Protein AF-A0A6P2C7W2-F1 (afdb_monomer_lite)

Organism: NCBI:txid2480626

Structure (mmCIF, N/CA/C/O backbone):
data_AF-A0A6P2C7W2-F1
#
_entry.id   AF-A0A6P2C7W2-F1
#
loop_
_atom_site.group_PDB
_atom_site.id
_atom_site.type_symbol
_atom_site.label_atom_id
_atom_site.label_alt_id
_atom_site.label_comp_id
_atom_site.label_asym_id
_atom_site.label_entity_id
_atom_site.label_seq_id
_atom_site.pdbx_PDB_ins_code
_atom_site.Cartn_x
_atom_site.Cartn_y
_atom_site.Cartn_z
_atom_site.occupancy
_atom_site.B_iso_or_equiv
_atom_site.auth_seq_id
_atom_site.auth_comp_id
_atom_site.auth_asym_id
_atom_site.auth_atom_id
_atom_site.pdbx_PDB_model_num
ATOM 1 N N . MET A 1 1 ? -14.439 9.358 17.810 1.00 66.81 1 MET A N 1
ATOM 2 C CA . MET A 1 1 ? -14.175 9.220 16.359 1.00 66.81 1 MET A CA 1
ATOM 3 C C . MET A 1 1 ? -13.039 8.226 16.196 1.00 66.81 1 MET A C 1
ATOM 5 O O . MET A 1 1 ? -12.153 8.227 17.038 1.00 66.81 1 MET A O 1
ATOM 9 N N . GLN A 1 2 ? -13.082 7.348 15.196 1.00 79.56 2 GLN A N 1
ATOM 10 C CA . GLN A 1 2 ? -12.001 6.385 14.958 1.00 79.56 2 GLN A CA 1
ATOM 11 C C . GLN A 1 2 ? -10.808 7.101 14.312 1.00 79.56 2 GLN A C 1
ATOM 13 O O . GLN A 1 2 ? -11.000 7.843 13.349 1.00 79.56 2 GLN A O 1
ATOM 18 N N . HIS A 1 3 ? -9.601 6.906 14.850 1.00 87.00 3 HIS A N 1
ATOM 19 C CA . HIS A 1 3 ? -8.375 7.452 14.261 1.00 87.00 3 HIS A CA 1
ATOM 20 C C . HIS A 1 3 ? -7.811 6.463 13.238 1.00 87.00 3 HIS A C 1
ATOM 22 O O . HIS A 1 3 ? -7.763 5.257 13.494 1.00 87.00 3 HIS A O 1
ATOM 28 N N . TRP A 1 4 ? -7.379 6.988 12.095 1.00 91.69 4 TRP A N 1
ATOM 29 C CA . TRP A 1 4 ? -6.874 6.215 10.963 1.00 91.69 4 TRP A CA 1
ATOM 30 C C . TRP A 1 4 ? -5.422 6.577 10.672 1.00 91.69 4 TRP A C 1
ATOM 32 O O . TRP A 1 4 ? -5.056 7.751 10.695 1.00 91.69 4 TRP A O 1
ATOM 42 N N . GLU A 1 5 ? -4.621 5.564 10.362 1.00 93.44 5 GLU A N 1
ATOM 43 C CA . GLU A 1 5 ? -3.293 5.708 9.773 1.00 93.44 5 GLU A CA 1
ATOM 44 C C . GLU A 1 5 ? -3.380 5.490 8.266 1.00 93.44 5 GLU A C 1
ATOM 46 O O . GLU A 1 5 ? -4.141 4.635 7.811 1.00 93.44 5 GLU A O 1
ATOM 51 N N . TYR A 1 6 ? -2.583 6.241 7.506 1.00 92.38 6 TYR A N 1
ATOM 52 C CA . TYR A 1 6 ? -2.516 6.154 6.049 1.00 92.38 6 TYR A CA 1
ATOM 53 C C . TYR A 1 6 ? -1.077 5.915 5.597 1.00 92.38 6 TYR A C 1
ATOM 55 O O . TYR A 1 6 ? -0.145 6.487 6.164 1.00 92.38 6 TYR A O 1
ATOM 63 N N . ALA A 1 7 ? -0.904 5.095 4.564 1.00 91.56 7 ALA A N 1
ATOM 64 C CA . ALA A 1 7 ? 0.391 4.804 3.959 1.00 91.56 7 ALA A CA 1
ATOM 65 C C . ALA A 1 7 ? 0.273 4.657 2.438 1.00 91.56 7 ALA A C 1
ATOM 67 O O . ALA A 1 7 ? -0.823 4.576 1.878 1.00 91.56 7 ALA A O 1
ATOM 68 N N . VAL A 1 8 ? 1.425 4.634 1.775 1.00 89.50 8 VAL A N 1
ATOM 69 C CA . VAL A 1 8 ? 1.546 4.474 0.327 1.00 89.50 8 VAL A CA 1
ATOM 70 C C . VAL A 1 8 ? 2.502 3.321 0.049 1.00 89.50 8 VAL A C 1
ATOM 72 O O . VAL A 1 8 ? 3.609 3.310 0.582 1.00 89.50 8 VAL A O 1
ATOM 75 N N . ALA A 1 9 ? 2.082 2.377 -0.789 1.00 87.19 9 ALA A N 1
ATOM 76 C CA . ALA A 1 9 ? 2.937 1.318 -1.313 1.00 87.19 9 ALA A CA 1
ATOM 77 C C . ALA A 1 9 ? 3.186 1.549 -2.808 1.00 87.19 9 ALA A C 1
ATOM 79 O O . ALA A 1 9 ? 2.246 1.580 -3.603 1.00 87.19 9 ALA A O 1
ATOM 80 N N . ASP A 1 10 ? 4.448 1.745 -3.184 1.00 85.56 10 ASP A N 1
ATOM 81 C CA . ASP A 1 10 ? 4.881 1.923 -4.572 1.00 85.56 10 ASP A CA 1
ATOM 82 C C . ASP A 1 10 ? 5.364 0.586 -5.134 1.00 85.56 10 ASP A C 1
ATOM 84 O O . ASP A 1 10 ? 6.371 0.029 -4.694 1.00 85.56 10 ASP A O 1
ATOM 88 N N . PHE A 1 11 ? 4.653 0.080 -6.139 1.00 77.94 11 PHE A N 1
ATOM 89 C CA . PHE A 1 11 ? 4.985 -1.176 -6.791 1.00 77.94 11 PHE A CA 1
ATOM 90 C C . PHE A 1 11 ? 5.698 -0.938 -8.112 1.00 77.94 11 PHE A C 1
ATOM 92 O O . PHE A 1 11 ? 5.205 -1.252 -9.197 1.00 77.94 11 PHE A O 1
ATOM 99 N N . THR A 1 12 ? 6.932 -0.454 -8.018 1.00 75.19 12 THR A N 1
ATOM 100 C CA . THR A 1 12 ? 7.803 -0.255 -9.181 1.00 75.19 12 THR A CA 1
ATOM 101 C C . THR A 1 12 ? 8.156 -1.574 -9.891 1.00 75.19 12 THR A C 1
ATOM 103 O O . THR A 1 12 ? 8.527 -1.577 -11.065 1.00 75.19 12 THR A O 1
ATOM 106 N N . LYS A 1 13 ? 8.034 -2.719 -9.199 1.00 68.50 13 LYS A N 1
ATOM 107 C CA . LYS A 1 13 ? 8.199 -4.072 -9.756 1.00 68.50 13 LYS A CA 1
ATOM 108 C C . LYS A 1 13 ? 6.970 -4.929 -9.451 1.00 68.50 13 LYS A C 1
ATOM 110 O O . LYS A 1 13 ? 6.826 -5.415 -8.333 1.00 68.50 13 LYS A O 1
ATOM 115 N N . ILE A 1 14 ? 6.141 -5.175 -10.468 1.00 67.81 14 ILE A N 1
ATOM 116 C CA . ILE A 1 14 ? 4.905 -5.980 -10.371 1.00 67.81 14 ILE A CA 1
ATOM 117 C C . ILE A 1 14 ? 5.131 -7.354 -9.722 1.00 67.81 14 ILE A C 1
ATOM 119 O O . ILE A 1 14 ? 4.305 -7.797 -8.933 1.00 67.81 14 ILE A O 1
ATOM 123 N N . GLU A 1 15 ? 6.265 -8.006 -9.986 1.00 72.50 15 GLU A N 1
ATOM 124 C CA . GLU A 1 15 ? 6.573 -9.341 -9.447 1.00 72.50 15 GLU A CA 1
ATOM 125 C C . GLU A 1 15 ? 6.647 -9.382 -7.914 1.00 72.50 15 GLU A C 1
ATOM 127 O O . GLU A 1 15 ? 6.401 -10.423 -7.310 1.00 72.50 15 GLU A O 1
ATOM 132 N N . ARG A 1 16 ? 6.981 -8.256 -7.272 1.00 74.38 16 ARG A N 1
ATOM 133 C CA . ARG A 1 16 ? 7.035 -8.148 -5.807 1.00 74.38 16 ARG A CA 1
ATOM 134 C C . ARG A 1 16 ? 5.731 -7.646 -5.196 1.00 74.38 16 ARG A C 1
ATOM 136 O O . ARG A 1 16 ? 5.580 -7.730 -3.984 1.00 74.38 16 ARG A O 1
ATOM 143 N N . ALA A 1 17 ? 4.791 -7.184 -6.020 1.00 78.12 17 ALA A N 1
ATOM 144 C CA . ALA A 1 17 ? 3.584 -6.528 -5.542 1.00 78.12 17 ALA A CA 1
ATOM 145 C C . ALA A 1 17 ? 2.670 -7.471 -4.758 1.00 78.12 17 ALA A C 1
ATOM 147 O O . ALA A 1 17 ? 2.188 -7.100 -3.695 1.00 78.12 17 ALA A O 1
ATOM 148 N N . VAL A 1 18 ? 2.464 -8.700 -5.243 1.00 80.88 18 VAL A N 1
ATOM 149 C CA . VAL A 1 18 ? 1.552 -9.652 -4.586 1.00 80.88 18 VAL A CA 1
ATOM 150 C C . VAL A 1 18 ? 2.070 -10.076 -3.201 1.00 80.88 18 VAL A C 1
ATOM 152 O O . VAL A 1 18 ? 1.345 -9.861 -2.233 1.00 80.88 18 VAL A O 1
ATOM 155 N N . PRO A 1 19 ? 3.322 -10.560 -3.040 1.00 86.62 19 PRO A N 1
ATOM 156 C CA . PRO A 1 19 ? 3.830 -10.925 -1.713 1.00 86.62 19 PRO A CA 1
ATOM 157 C C . PRO A 1 19 ? 3.873 -9.758 -0.717 1.00 86.62 19 PRO A C 1
ATOM 159 O O . PRO A 1 19 ? 3.727 -9.949 0.489 1.00 86.62 19 PRO A O 1
ATOM 162 N N . GLU A 1 20 ? 4.107 -8.541 -1.205 1.00 86.25 20 GLU A N 1
ATOM 163 C CA . GLU A 1 20 ? 4.160 -7.344 -0.370 1.00 86.25 20 GLU A CA 1
ATOM 164 C C . GLU A 1 20 ? 2.761 -6.881 0.058 1.00 86.25 20 GLU A C 1
ATOM 166 O O . GLU A 1 20 ? 2.569 -6.543 1.225 1.00 86.25 20 GLU A O 1
ATOM 171 N N . LEU A 1 21 ? 1.763 -6.957 -0.828 1.00 85.62 21 LEU A N 1
ATOM 172 C CA . LEU A 1 21 ? 0.361 -6.723 -0.474 1.00 85.62 21 LEU A CA 1
ATOM 173 C C . LEU A 1 21 ? -0.157 -7.749 0.537 1.00 85.62 21 LEU A C 1
ATOM 175 O O . LEU A 1 21 ? -0.823 -7.356 1.493 1.00 85.62 21 LEU A O 1
ATOM 179 N N . ASP A 1 22 ? 0.187 -9.030 0.379 1.00 89.38 22 ASP A N 1
ATOM 180 C CA . ASP A 1 22 ? -0.188 -10.077 1.339 1.00 89.38 22 ASP A CA 1
ATOM 181 C C . ASP A 1 22 ? 0.378 -9.777 2.734 1.00 89.38 22 ASP A C 1
ATOM 183 O O . ASP A 1 22 ? -0.328 -9.866 3.744 1.00 89.38 22 ASP A O 1
ATOM 187 N N . ARG A 1 23 ? 1.645 -9.348 2.798 1.00 91.75 23 ARG A N 1
ATOM 188 C CA . ARG A 1 23 ? 2.277 -8.913 4.047 1.00 91.75 23 ARG A CA 1
ATOM 189 C C . ARG A 1 23 ? 1.566 -7.698 4.650 1.00 91.75 23 ARG A C 1
ATOM 191 O O . ARG A 1 23 ? 1.298 -7.691 5.848 1.00 91.75 23 ARG A O 1
ATOM 198 N N . LEU A 1 24 ? 1.263 -6.682 3.846 1.00 91.56 24 LEU A N 1
ATOM 199 C CA . LEU A 1 24 ? 0.576 -5.471 4.308 1.00 91.56 24 LEU A CA 1
ATOM 200 C C . LEU A 1 24 ? -0.828 -5.789 4.841 1.00 91.56 24 LEU A C 1
ATOM 202 O O . LEU A 1 24 ? -1.210 -5.281 5.895 1.00 91.56 24 LEU A O 1
ATOM 206 N N . GLY A 1 25 ? -1.556 -6.688 4.175 1.00 90.19 25 GLY A N 1
ATOM 207 C CA . GLY A 1 25 ? -2.835 -7.204 4.658 1.00 90.19 25 GLY A CA 1
ATOM 208 C C . GLY A 1 25 ? -2.705 -7.908 6.011 1.00 90.19 25 GLY A C 1
ATOM 209 O O . GLY A 1 25 ? -3.498 -7.652 6.917 1.00 90.19 25 GLY A O 1
ATOM 210 N N . ALA A 1 26 ? -1.662 -8.726 6.197 1.00 92.06 26 ALA A N 1
ATOM 211 C CA . ALA A 1 26 ? -1.370 -9.364 7.484 1.00 92.06 26 ALA A CA 1
ATOM 212 C C . ALA A 1 26 ? -1.009 -8.355 8.598 1.00 92.06 26 ALA A C 1
ATOM 214 O O . ALA A 1 26 ? -1.283 -8.607 9.770 1.00 92.06 26 ALA A O 1
ATOM 215 N N . GLU A 1 27 ? -0.443 -7.197 8.245 1.00 90.75 27 GLU A N 1
ATOM 216 C CA . GLU A 1 27 ? -0.170 -6.072 9.155 1.00 90.75 27 GLU A CA 1
ATOM 217 C C . GLU A 1 27 ? -1.410 -5.185 9.427 1.00 90.75 27 GLU A C 1
ATOM 219 O O . GLU A 1 27 ? -1.320 -4.181 10.144 1.00 90.75 27 GLU A O 1
ATOM 224 N N . GLY A 1 28 ? -2.572 -5.554 8.878 1.00 92.50 28 GLY A N 1
ATOM 225 C CA . GLY A 1 28 ? -3.851 -4.873 9.083 1.00 92.50 28 GLY A CA 1
ATOM 226 C C . GLY A 1 28 ? -4.093 -3.680 8.157 1.00 92.50 28 GLY A C 1
ATOM 227 O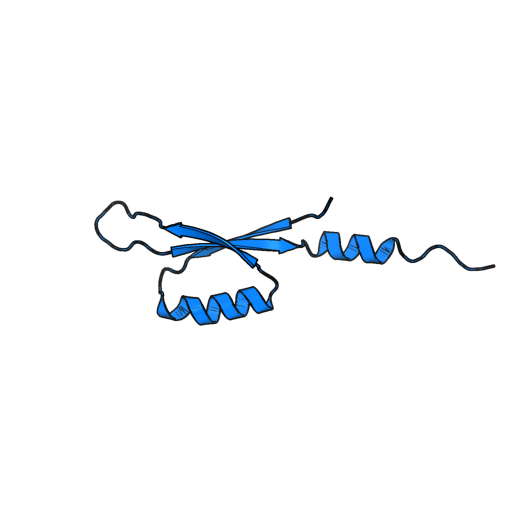 O . GLY A 1 28 ? -5.012 -2.901 8.411 1.00 92.50 28 GLY A O 1
ATOM 228 N N . TRP A 1 29 ? -3.285 -3.514 7.107 1.00 94.88 29 TRP A N 1
ATOM 229 C CA . TRP A 1 29 ? -3.503 -2.484 6.095 1.00 94.88 29 TRP A CA 1
ATOM 230 C C . TRP A 1 29 ? -4.586 -2.898 5.097 1.00 94.88 29 TRP A C 1
ATOM 232 O O . TRP A 1 29 ? -4.564 -3.987 4.531 1.00 94.88 29 TRP A O 1
ATOM 242 N N . GLU A 1 30 ? -5.512 -1.982 4.838 1.00 93.38 30 GLU A N 1
ATOM 243 C CA . GLU A 1 30 ? -6.557 -2.089 3.825 1.00 93.38 30 GLU A CA 1
ATOM 244 C C . GLU A 1 30 ? -6.198 -1.201 2.629 1.00 93.38 30 GLU A C 1
ATOM 246 O O . GLU A 1 30 ? -5.943 -0.004 2.788 1.00 93.38 30 GLU A O 1
ATOM 251 N N . ALA A 1 31 ? -6.214 -1.769 1.422 1.00 92.12 31 ALA A N 1
ATOM 252 C CA . ALA A 1 31 ? -6.071 -1.004 0.189 1.00 92.12 31 ALA A CA 1
ATOM 253 C C . ALA A 1 31 ? -7.355 -0.224 -0.116 1.00 92.12 31 ALA A C 1
ATOM 255 O O . ALA A 1 31 ? -8.429 -0.803 -0.257 1.00 92.12 31 ALA A O 1
ATOM 256 N N . VAL A 1 32 ? -7.234 1.097 -0.247 1.00 92.31 32 VAL A N 1
ATOM 257 C CA . VAL A 1 32 ? -8.374 2.008 -0.465 1.00 92.31 32 VAL A CA 1
ATOM 258 C C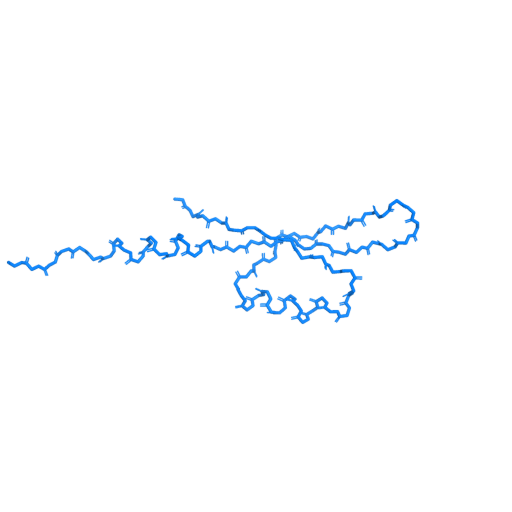 . VAL A 1 32 ? -8.371 2.685 -1.822 1.00 92.31 32 VAL A C 1
ATOM 260 O O . VAL A 1 32 ? -9.362 3.295 -2.216 1.00 92.31 32 VAL A O 1
ATOM 263 N N . GLY A 1 33 ? -7.263 2.595 -2.546 1.00 87.75 33 GLY A N 1
ATOM 264 C CA . GLY A 1 33 ? -7.152 3.175 -3.868 1.00 87.75 33 GLY A CA 1
ATOM 265 C C . GLY A 1 33 ? -5.897 2.711 -4.577 1.00 87.75 33 GLY A C 1
ATOM 266 O O . GLY A 1 33 ? -4.909 2.337 -3.948 1.00 87.75 33 GLY A O 1
ATOM 267 N N . LEU A 1 34 ? -5.951 2.765 -5.901 1.00 87.38 34 LEU A N 1
ATOM 268 C CA . LEU A 1 34 ? -4.813 2.531 -6.770 1.00 87.38 34 LEU A CA 1
ATOM 269 C C . LEU A 1 34 ? -4.652 3.751 -7.669 1.00 87.38 34 LEU A C 1
ATOM 271 O O . LEU A 1 34 ? -5.610 4.216 -8.285 1.00 87.38 34 LEU A O 1
ATOM 275 N N . VAL A 1 35 ? -3.438 4.279 -7.713 1.00 83.94 35 VAL A N 1
ATOM 276 C CA . VAL A 1 35 ? -3.064 5.449 -8.498 1.00 83.94 35 VAL A CA 1
ATOM 277 C C . VAL A 1 35 ? -1.946 5.041 -9.442 1.00 83.94 35 VAL A C 1
ATOM 279 O O . VAL A 1 35 ? -1.049 4.285 -9.085 1.00 83.94 35 VAL A O 1
ATOM 282 N N . SER A 1 36 ? -1.999 5.532 -10.671 1.00 75.69 36 SER A N 1
ATOM 283 C CA . SER A 1 36 ? -0.948 5.329 -11.662 1.00 75.69 36 SER A CA 1
ATOM 284 C C . SER A 1 36 ? -0.162 6.621 -11.818 1.00 75.69 36 SER A C 1
ATOM 286 O O . SER A 1 36 ? -0.740 7.657 -12.148 1.00 75.69 36 SER A O 1
ATOM 288 N N . THR A 1 37 ? 1.148 6.576 -11.586 1.00 70.50 37 THR A N 1
ATOM 289 C CA . THR A 1 37 ? 2.025 7.721 -11.848 1.00 70.50 37 THR A CA 1
ATOM 290 C C . THR A 1 37 ? 2.438 7.711 -13.321 1.00 70.50 37 THR A C 1
ATOM 292 O O . THR A 1 37 ? 2.761 6.668 -13.889 1.00 70.50 37 THR A O 1
ATOM 295 N N . TRP A 1 38 ? 2.401 8.873 -13.974 1.00 63.94 38 TRP A N 1
ATOM 296 C CA . TRP A 1 38 ? 3.003 9.060 -15.294 1.00 63.94 38 TRP A CA 1
ATOM 297 C C . TRP A 1 38 ? 4.387 9.679 -15.106 1.00 63.94 38 TRP A C 1
ATOM 299 O O . TRP A 1 38 ? 4.503 10.811 -14.640 1.00 63.94 38 TRP A O 1
ATOM 309 N N . GLY A 1 39 ? 5.442 8.943 -15.459 1.00 61.53 39 GLY A N 1
ATOM 310 C CA . GLY A 1 39 ? 6.783 9.511 -15.564 1.00 61.53 39 GLY A CA 1
ATOM 311 C C . GLY A 1 39 ? 6.850 10.527 -16.708 1.00 61.53 39 GLY A C 1
ATOM 312 O O . GLY A 1 39 ? 6.298 10.300 -17.786 1.00 61.53 39 GLY A O 1
ATOM 313 N N . ALA A 1 40 ? 7.530 11.656 -16.499 1.00 52.94 40 ALA A N 1
ATOM 314 C CA . ALA A 1 40 ? 7.885 12.557 -17.591 1.00 52.94 40 ALA A CA 1
ATOM 315 C C . ALA A 1 40 ? 8.913 11.849 -18.494 1.00 52.94 40 ALA A C 1
ATOM 317 O O . ALA A 1 40 ? 10.091 11.754 -18.160 1.00 52.94 40 ALA A O 1
ATOM 318 N N . GLY A 1 41 ? 8.446 11.301 -19.617 1.00 55.50 41 GLY A N 1
ATOM 319 C CA . GLY A 1 41 ? 9.236 10.450 -20.509 1.00 55.50 41 GLY A CA 1
ATOM 320 C C . GLY A 1 41 ? 8.731 9.007 -20.503 1.00 55.50 41 GLY A C 1
ATOM 321 O O . GLY A 1 41 ? 8.174 8.520 -19.531 1.00 55.50 41 GLY A O 1
ATOM 322 N N . TRP A 1 42 ? 8.885 8.324 -21.631 1.00 55.50 42 TRP A N 1
ATOM 323 C CA . TRP A 1 42 ? 8.088 7.175 -22.093 1.00 55.50 42 TRP A CA 1
ATOM 324 C C . TRP A 1 42 ? 8.355 5.849 -21.352 1.00 55.50 42 TRP A C 1
ATOM 326 O O . TRP A 1 42 ? 8.230 4.769 -21.926 1.00 55.50 42 TRP A O 1
ATOM 336 N N . ARG A 1 43 ? 8.781 5.906 -20.089 1.00 56.69 43 ARG A N 1
ATOM 337 C CA . ARG A 1 43 ? 9.249 4.761 -19.314 1.00 56.69 43 ARG A CA 1
ATOM 338 C C . ARG A 1 43 ? 8.492 4.646 -17.991 1.00 56.69 43 ARG A C 1
ATOM 340 O O . ARG A 1 43 ? 8.768 5.361 -17.040 1.00 56.69 43 ARG A O 1
ATOM 347 N N . MET A 1 44 ? 7.599 3.655 -17.987 1.00 55.50 44 MET A N 1
ATOM 348 C CA . MET A 1 44 ? 6.951 2.991 -16.850 1.00 55.50 44 MET A CA 1
ATOM 349 C C . MET A 1 44 ? 5.969 3.811 -16.006 1.00 55.50 44 MET A C 1
ATOM 351 O O . MET A 1 44 ? 6.338 4.553 -15.102 1.00 55.50 44 MET A O 1
ATOM 355 N N . VAL A 1 45 ? 4.687 3.523 -16.243 1.00 68.75 45 VAL A N 1
ATOM 356 C CA . VAL A 1 45 ? 3.620 3.658 -15.250 1.00 68.75 45 VAL A CA 1
ATOM 357 C C . VAL A 1 45 ? 3.841 2.580 -14.188 1.00 68.75 45 VAL A C 1
ATOM 359 O O . VAL A 1 45 ? 3.802 1.396 -14.525 1.00 68.75 45 VAL A O 1
ATOM 362 N N . HIS A 1 46 ? 4.086 2.959 -12.933 1.00 73.94 46 HIS A N 1
ATOM 363 C CA . HIS A 1 46 ? 4.057 2.013 -11.815 1.00 73.94 46 HIS A CA 1
ATOM 364 C C . HIS A 1 46 ? 2.814 2.265 -10.951 1.00 73.94 46 HIS A C 1
ATOM 366 O O . HIS A 1 46 ? 2.445 3.423 -10.719 1.00 73.94 46 HIS A O 1
ATOM 372 N N . PRO A 1 47 ? 2.109 1.202 -10.528 1.00 79.00 47 PRO A N 1
ATOM 373 C CA . PRO A 1 47 ? 0.963 1.341 -9.651 1.00 79.00 47 PRO A CA 1
ATOM 374 C C . PRO A 1 47 ? 1.415 1.702 -8.236 1.00 79.00 47 PRO A C 1
ATOM 376 O O . PRO A 1 47 ? 2.317 1.091 -7.667 1.00 79.00 47 PRO A O 1
ATOM 379 N N . VAL A 1 48 ? 0.730 2.681 -7.665 1.00 86.50 48 VAL A N 1
ATOM 380 C CA . VAL A 1 48 ? 0.869 3.134 -6.288 1.00 86.50 48 VAL A CA 1
ATOM 381 C C . VAL A 1 48 ? -0.434 2.812 -5.566 1.00 86.50 48 VAL A C 1
ATOM 383 O O . VAL A 1 48 ? -1.505 3.233 -6.000 1.00 86.50 48 VAL A O 1
ATOM 386 N N . VAL A 1 49 ? -0.367 2.059 -4.474 1.00 89.81 49 VAL A N 1
ATOM 387 C CA . VAL A 1 49 ? -1.537 1.683 -3.673 1.00 89.81 49 VAL A CA 1
ATOM 388 C C . VAL A 1 49 ? -1.611 2.561 -2.434 1.00 89.81 49 VAL A C 1
ATOM 390 O O . VAL A 1 49 ? -0.645 2.699 -1.686 1.00 89.81 49 VAL A O 1
ATOM 393 N N . LEU A 1 50 ? -2.782 3.152 -2.219 1.00 91.38 50 LEU A N 1
ATOM 394 C CA . LEU A 1 50 ? -3.112 3.895 -1.013 1.00 91.38 50 LEU A CA 1
ATOM 395 C C . LEU A 1 50 ? -3.657 2.919 0.025 1.00 91.38 50 LEU A C 1
ATOM 397 O O . LEU A 1 50 ? -4.567 2.140 -0.268 1.00 91.38 50 LEU A O 1
ATOM 401 N N . LEU A 1 51 ? -3.112 2.982 1.233 1.00 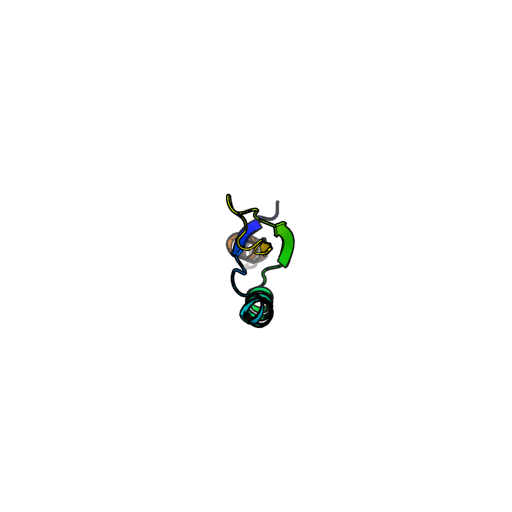94.38 51 LEU A N 1
ATOM 402 C CA . LEU A 1 51 ? -3.438 2.082 2.330 1.00 94.38 51 LEU A CA 1
ATOM 403 C C . LEU A 1 51 ? -4.009 2.874 3.503 1.00 94.38 51 LEU A C 1
ATOM 405 O O . LEU A 1 51 ? -3.559 3.989 3.781 1.00 94.38 51 LEU A O 1
ATOM 409 N N . LYS A 1 52 ? -4.953 2.276 4.228 1.00 94.69 52 LYS A N 1
ATOM 410 C CA . LYS A 1 52 ? -5.391 2.754 5.545 1.00 94.69 52 LYS A CA 1
ATOM 411 C C . LYS A 1 52 ? -5.378 1.616 6.561 1.00 94.69 52 LYS A C 1
ATOM 413 O O . LYS A 1 52 ? -5.554 0.461 6.187 1.00 94.69 52 LYS A O 1
ATOM 418 N N . ARG A 1 53 ? -5.267 1.936 7.846 1.00 93.62 53 ARG A N 1
ATOM 419 C CA . ARG A 1 53 ? -5.589 1.008 8.942 1.00 93.62 53 ARG A CA 1
ATOM 420 C C . ARG A 1 53 ? -6.058 1.758 10.190 1.00 93.62 53 ARG A C 1
ATOM 422 O O . ARG A 1 53 ? -5.750 2.946 10.322 1.00 93.62 53 ARG A O 1
ATOM 429 N N . PRO A 1 54 ? -6.784 1.115 11.119 1.00 90.88 54 PRO A N 1
ATOM 430 C CA . PRO A 1 54 ? -7.072 1.715 12.417 1.00 90.88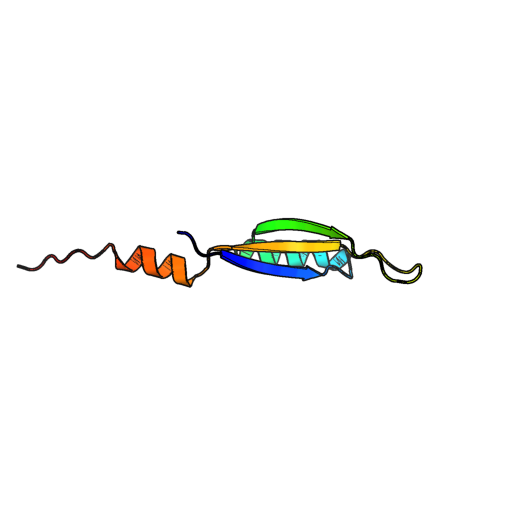 54 PRO A CA 1
ATOM 431 C C . PRO A 1 54 ? -5.771 2.038 13.157 1.00 90.88 54 PRO A C 1
ATOM 433 O O . PRO A 1 54 ? -4.870 1.201 13.217 1.00 90.88 54 PRO A O 1
ATOM 436 N N . SER A 1 55 ? -5.670 3.232 13.739 1.00 84.75 55 SER A N 1
ATOM 437 C CA . SER A 1 55 ? -4.505 3.570 14.557 1.00 84.75 55 SER A CA 1
ATOM 438 C C . SER A 1 55 ? -4.487 2.704 15.831 1.00 84.75 55 SER A C 1
ATOM 440 O O . SER A 1 55 ? -5.517 2.596 16.510 1.00 84.75 55 SER A O 1
ATOM 442 N N . PRO A 1 56 ? -3.341 2.107 16.205 1.00 72.25 56 PRO A N 1
ATOM 443 C CA . PRO A 1 56 ? -3.209 1.310 17.419 1.00 72.25 56 PRO A CA 1
ATOM 444 C C . PRO A 1 56 ? -3.427 2.137 18.695 1.00 72.25 56 PRO A C 1
ATOM 446 O O . PRO A 1 56 ? -3.760 1.567 19.733 1.00 72.25 56 PRO A O 1
ATOM 449 N N . GLU A 1 57 ? -3.306 3.466 18.632 1.00 65.62 57 GLU A N 1
ATOM 450 C CA . GLU A 1 57 ? -3.620 4.356 19.754 1.00 65.62 57 GLU A CA 1
ATOM 451 C C . GLU A 1 57 ? -5.134 4.371 20.045 1.00 65.62 57 GLU A C 1
ATOM 453 O O . GLU A 1 57 ? -5.555 4.184 21.187 1.00 65.62 57 GLU A O 1
ATOM 458 N N . ALA A 1 58 ? -5.972 4.417 19.001 1.00 57.62 58 ALA A N 1
ATOM 459 C CA . ALA A 1 58 ? -7.429 4.350 19.140 1.00 57.62 58 ALA A CA 1
ATOM 460 C C . ALA A 1 58 ? -7.934 2.983 19.637 1.00 57.62 58 ALA A C 1
ATOM 462 O O . ALA A 1 58 ? -8.945 2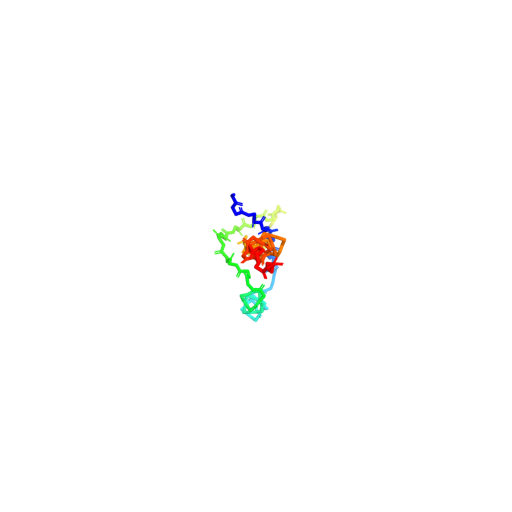.921 20.340 1.00 57.62 58 ALA A O 1
ATOM 463 N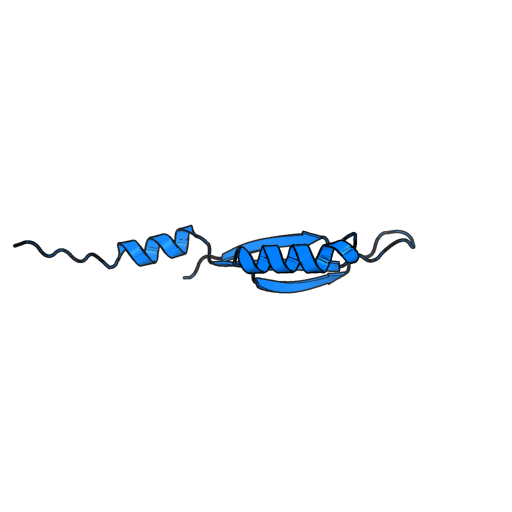 N . ALA A 1 59 ? -7.229 1.893 19.319 1.00 54.50 59 ALA A N 1
ATOM 464 C CA . ALA A 1 59 ? -7.541 0.564 19.850 1.00 54.50 59 ALA A CA 1
ATOM 465 C C . ALA A 1 59 ? -7.261 0.458 21.365 1.00 54.50 59 ALA A C 1
ATOM 467 O O . ALA A 1 59 ? -7.961 -0.263 22.077 1.00 54.50 59 ALA A O 1
ATOM 468 N N . GLN A 1 60 ? -6.281 1.210 21.881 1.00 55.16 60 GLN A N 1
ATOM 469 C CA . GLN A 1 60 ? -5.934 1.224 23.307 1.00 55.16 60 GLN A CA 1
ATOM 470 C C . GLN A 1 60 ? -6.860 2.110 24.150 1.00 55.16 60 GLN A C 1
ATOM 472 O O . GLN A 1 60 ? -7.089 1.791 25.319 1.00 55.16 60 GLN A O 1
ATOM 477 N N . GLN A 1 61 ? -7.437 3.180 23.588 1.00 52.75 61 GLN A N 1
ATOM 478 C CA . GLN A 1 61 ? -8.466 3.960 24.291 1.00 52.75 61 GLN A CA 1
ATOM 479 C C . GLN A 1 61 ? -9.736 3.130 24.563 1.00 52.75 61 GLN A C 1
ATOM 481 O O . GLN A 1 61 ? -10.265 3.188 25.669 1.00 52.75 61 GLN A O 1
ATOM 486 N N . GLY A 1 62 ? -10.174 2.283 23.624 1.00 50.91 62 GLY A N 1
ATOM 487 C CA . GLY A 1 62 ? -11.366 1.438 23.807 1.00 50.91 62 GLY A CA 1
ATOM 488 C C . GLY A 1 62 ? -11.226 0.344 24.876 1.00 50.91 62 GLY A C 1
ATOM 489 O O . GLY A 1 62 ? -12.227 -0.128 25.405 1.00 50.91 62 GLY A O 1
ATOM 490 N N . SER A 1 63 ? -9.995 -0.039 25.234 1.00 50.41 63 SER A N 1
ATOM 491 C CA . SER A 1 63 ? -9.736 -1.037 26.281 1.00 50.41 63 SER A CA 1
ATOM 492 C C . SER A 1 63 ? -9.619 -0.434 27.687 1.00 50.41 63 SER A C 1
ATOM 494 O O . SER A 1 63 ? -9.663 -1.186 28.661 1.00 50.41 63 SER A O 1
ATOM 496 N N . ARG A 1 64 ? -9.448 0.890 27.825 1.00 52.91 64 ARG A N 1
ATOM 497 C CA . ARG A 1 64 ? -9.305 1.560 29.133 1.00 52.91 64 ARG A CA 1
ATOM 498 C C . ARG A 1 64 ? -10.631 2.054 29.719 1.00 52.91 64 ARG A C 1
ATOM 500 O O . ARG A 1 64 ? -10.719 2.180 30.936 1.00 52.91 64 ARG A O 1
ATOM 507 N N . ASP A 1 65 ? -11.663 2.228 28.897 1.00 50.22 65 ASP A N 1
ATOM 508 C CA . ASP A 1 65 ? -12.995 2.674 29.343 1.00 50.22 65 ASP A CA 1
ATOM 509 C C . ASP A 1 65 ? -13.893 1.536 29.883 1.00 50.22 65 ASP A C 1
ATOM 511 O O . ASP A 1 65 ? -15.002 1.782 30.354 1.00 50.22 65 ASP A O 1
ATOM 515 N N . GLY A 1 66 ? -13.422 0.282 29.866 1.00 47.53 66 GLY A N 1
ATOM 516 C CA . GLY A 1 66 ? -14.169 -0.891 30.347 1.00 47.53 66 GLY A CA 1
ATOM 517 C C . GLY A 1 66 ? -14.002 -1.235 31.833 1.00 47.53 66 GLY A C 1
ATOM 518 O O . GLY A 1 66 ? -14.752 -2.062 32.347 1.00 47.53 66 GLY A O 1
ATOM 519 N N . THR A 1 67 ? -13.068 -0.614 32.558 1.00 51.19 67 THR A N 1
ATOM 520 C CA . THR A 1 67 ? -12.840 -0.923 33.983 1.00 51.19 67 THR A CA 1
ATOM 521 C C . THR A 1 67 ? -13.512 0.128 34.858 1.00 51.19 67 THR A C 1
ATOM 523 O O . THR A 1 67 ? -12.868 0.956 35.503 1.00 51.19 67 THR A O 1
ATOM 526 N N . THR A 1 68 ? -14.846 0.102 34.877 1.00 50.38 68 THR A N 1
ATOM 527 C CA . THR A 1 68 ? -15.605 0.778 35.934 1.00 50.38 68 THR A CA 1
ATOM 528 C C . THR A 1 68 ? -15.312 0.075 37.256 1.00 50.38 68 THR A C 1
ATOM 530 O O . THR A 1 68 ? -15.494 -1.133 37.391 1.00 50.38 68 THR A O 1
ATOM 533 N N . ARG A 1 69 ? -14.810 0.864 38.211 1.00 52.03 69 ARG A N 1
ATOM 534 C CA . ARG A 1 69 ? -14.587 0.538 39.624 1.00 52.03 69 ARG A CA 1
ATOM 535 C C . ARG A 1 69 ? -15.603 -0.465 40.178 1.00 52.03 69 ARG A C 1
ATOM 537 O O . ARG A 1 69 ? -16.785 -0.151 40.279 1.00 52.03 69 ARG A O 1
ATOM 544 N N . GLN A 1 70 ? -15.098 -1.580 40.693 1.00 43.75 70 GLN A N 1
ATOM 545 C CA . GLN A 1 70 ? -15.773 -2.349 41.730 1.00 43.75 70 GLN A CA 1
ATOM 546 C C . GLN A 1 70 ? -14.749 -2.757 42.792 1.00 43.75 70 GLN A C 1
ATOM 548 O O . GLN A 1 70 ? -13.951 -3.655 42.566 1.00 43.75 70 GLN A O 1
ATOM 553 N N . VAL A 1 71 ? -14.768 -2.043 43.915 1.00 46.25 71 VAL A N 1
ATOM 554 C CA . VAL A 1 71 ? -14.358 -2.454 45.274 1.00 46.25 71 VAL A CA 1
ATOM 555 C C . VAL A 1 71 ? -14.863 -1.318 46.179 1.00 46.25 71 VAL A C 1
ATOM 557 O O . VAL A 1 71 ? -14.456 -0.174 45.984 1.00 46.25 71 VAL A O 1
ATOM 560 N N . ALA A 1 72 ? -16.028 -1.497 46.809 1.00 48.56 72 ALA A N 1
ATOM 561 C CA . ALA A 1 72 ? -16.252 -2.148 48.110 1.00 48.56 72 ALA A CA 1
ATOM 562 C C . ALA A 1 72 ? -15.810 -1.246 49.269 1.00 48.56 72 ALA A C 1
ATOM 564 O O . ALA A 1 72 ? -14.596 -0.975 49.368 1.00 48.56 72 ALA A O 1
#

pLDDT: mean 74.81, std 16.39, range [43.75, 94.88]

Sequence (72 aa):
MQHWEYAVADFTKIERAVPELDRLGAEGWEAVGLVSTWGAGWRMVHPVVLLKRPSPEAAQQGSRDGTTRQVA

Foldseek 3Di:
DFDKDKDKDWCQDPVCVVVVVVVCVVVAKDFDDWDWDDDPDDDDTTIMTMIMGTDVVRVVVVVVVPDDDDDD

Secondary structure (DSSP, 8-state):
---EEEEEEE-SSHHHHHHHHHHHHHTT-EEEEEEE---SSSS---EEEEEEEE-HHHHHHHHHTT------

Radius of gyration: 18.89 Å; chains: 1; bounding box: 26×24×70 Å